Protein AF-A0A2E0R197-F1 (afdb_monomer)

Mean predicted aligned error: 9.54 Å

Foldseek 3Di:
DKAQDPVVQVVVLVVVQVVCCVVPVDRFAWDWDQDPPPNIIHIAGFDQPVPPRDRDGPDPPPPPDD

Nearest PDB structures (foldseek):
  6y41-assembly14_N  TM=4.859E-01  e=5.663E+00  Homo sapiens
  7d63-assembly1_RT  TM=3.943E-01  e=6.482E+00  Saccharomyces cerevisiae S288C
  6gov-assembly1_A  TM=3.319E-01  e=7.421E+00  Escherichia coli O157:H7

Structure (mmCIF, N/CA/C/O backbone):
data_AF-A0A2E0R197-F1
#
_entry.id   AF-A0A2E0R197-F1
#
loop_
_atom_site.group_PDB
_atom_site.id
_atom_site.type_symbol
_atom_site.label_atom_id
_atom_site.label_alt_id
_atom_site.label_comp_id
_atom_site.label_asym_id
_atom_site.label_entity_id
_atom_site.label_seq_id
_atom_site.pdbx_PDB_ins_code
_atom_site.Cartn_x
_atom_site.Cartn_y
_atom_site.Cartn_z
_atom_site.occupancy
_atom_site.B_iso_or_equiv
_atom_site.auth_seq_id
_atom_site.auth_comp_id
_atom_site.auth_asym_id
_atom_site.auth_atom_id
_atom_site.pdbx_PDB_model_num
ATOM 1 N N . MET A 1 1 ? -1.229 -6.400 7.421 1.00 74.50 1 MET A N 1
ATOM 2 C CA . MET A 1 1 ? -0.589 -5.767 8.599 1.00 74.50 1 MET A CA 1
ATOM 3 C C . MET A 1 1 ? -1.373 -4.507 8.933 1.00 74.50 1 MET A C 1
ATOM 5 O O . MET A 1 1 ? -1.668 -3.765 8.002 1.00 74.50 1 MET A O 1
ATOM 9 N N . LYS A 1 2 ? -1.757 -4.309 10.202 1.00 81.75 2 LYS A N 1
ATOM 10 C CA . LYS A 1 2 ? -2.551 -3.153 10.653 1.00 81.75 2 LYS A CA 1
ATOM 11 C C . LYS A 1 2 ? -1.645 -2.136 11.363 1.00 81.75 2 LYS A C 1
ATOM 13 O O . LYS A 1 2 ? -0.768 -2.537 12.122 1.00 81.75 2 LYS A O 1
ATOM 18 N N . PHE A 1 3 ? -1.863 -0.849 11.120 1.00 87.62 3 PHE A N 1
ATOM 19 C CA . PHE A 1 3 ? -1.084 0.279 11.644 1.00 87.62 3 PHE A CA 1
ATOM 20 C C . PHE A 1 3 ? -1.999 1.235 12.407 1.00 87.62 3 PHE A C 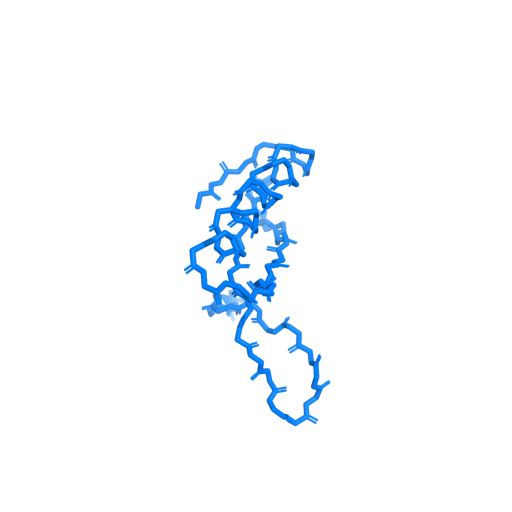1
ATOM 22 O O . PHE A 1 3 ? -3.173 1.363 12.061 1.00 87.62 3 PHE A O 1
ATOM 29 N N . ARG A 1 4 ? -1.487 1.910 13.439 1.00 89.44 4 ARG A N 1
ATOM 30 C CA . ARG A 1 4 ? -2.298 2.826 14.258 1.00 89.44 4 ARG A CA 1
ATOM 31 C C . ARG A 1 4 ? -2.405 4.202 13.621 1.00 89.44 4 ARG A C 1
ATOM 33 O O . ARG A 1 4 ? -3.401 4.888 13.815 1.00 89.44 4 ARG A O 1
ATOM 40 N N . THR A 1 5 ? -1.403 4.593 12.838 1.00 90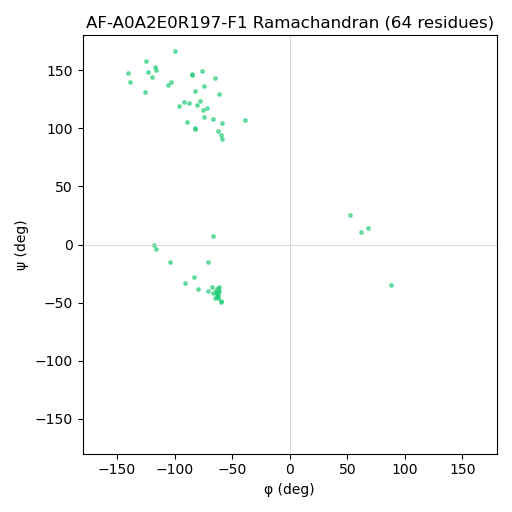.31 5 THR A N 1
ATOM 41 C CA . THR A 1 5 ? -1.404 5.872 12.125 1.00 90.31 5 THR A CA 1
ATOM 42 C C . THR A 1 5 ? -1.188 5.698 10.629 1.00 90.31 5 THR A C 1
ATOM 44 O O . THR A 1 5 ? -0.617 4.713 10.152 1.00 90.31 5 THR A O 1
ATOM 47 N N . HIS A 1 6 ? -1.616 6.708 9.873 1.00 86.69 6 HIS A N 1
ATOM 48 C CA . HIS A 1 6 ? -1.346 6.774 8.443 1.00 86.69 6 HIS A CA 1
ATOM 49 C C . HIS A 1 6 ? 0.161 6.856 8.153 1.00 86.69 6 HIS A C 1
ATOM 51 O O . HIS A 1 6 ? 0.639 6.230 7.213 1.00 86.69 6 HIS A O 1
ATOM 57 N N . GLN A 1 7 ? 0.927 7.576 8.981 1.00 91.00 7 GLN A N 1
ATOM 58 C CA . GLN A 1 7 ? 2.379 7.712 8.825 1.00 91.00 7 GLN A CA 1
ATOM 59 C C . GLN A 1 7 ? 3.106 6.371 8.983 1.00 91.00 7 GLN A C 1
ATOM 61 O O . GLN A 1 7 ? 3.996 6.059 8.193 1.00 91.00 7 GLN A O 1
ATOM 66 N N . GLU A 1 8 ? 2.701 5.549 9.954 1.00 88.81 8 GLU A N 1
ATOM 67 C CA . GLU A 1 8 ? 3.237 4.194 10.127 1.00 88.81 8 GLU A CA 1
ATOM 68 C C . GLU A 1 8 ? 2.937 3.313 8.910 1.00 88.81 8 GLU A C 1
ATOM 70 O O . GLU A 1 8 ? 3.834 2.641 8.393 1.00 88.81 8 GLU A O 1
ATOM 75 N N . ALA A 1 9 ? 1.695 3.356 8.418 1.00 85.56 9 ALA A N 1
ATOM 76 C CA . ALA A 1 9 ? 1.299 2.628 7.217 1.00 85.56 9 ALA A CA 1
ATOM 77 C C . ALA A 1 9 ? 2.090 3.090 5.987 1.00 85.56 9 ALA A C 1
ATOM 79 O O . ALA A 1 9 ? 2.543 2.261 5.201 1.00 85.56 9 ALA A O 1
ATOM 80 N N . HIS A 1 10 ? 2.327 4.395 5.848 1.00 88.19 10 HIS A N 1
ATOM 81 C CA . HIS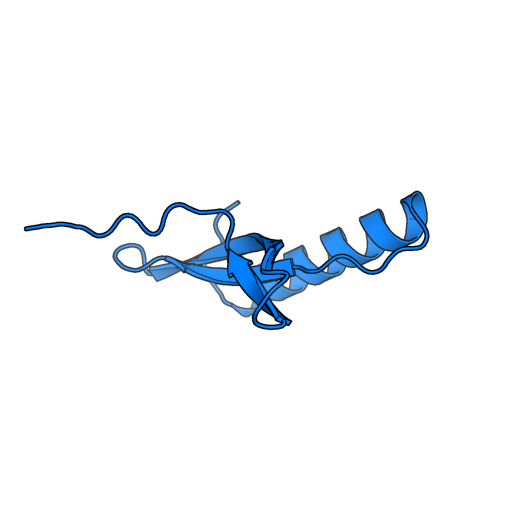 A 1 10 ? 3.116 4.962 4.759 1.00 88.19 10 HIS A CA 1
ATOM 82 C C . HIS A 1 10 ? 4.580 4.521 4.817 1.00 88.19 10 HIS A C 1
ATOM 84 O O . HIS A 1 10 ? 5.127 4.053 3.820 1.00 88.19 10 HIS A 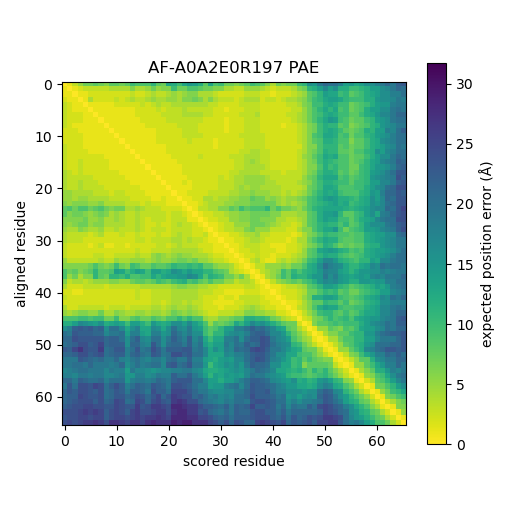O 1
ATOM 90 N N . ALA A 1 11 ? 5.210 4.576 5.991 1.00 90.75 11 ALA A N 1
ATOM 91 C CA . ALA A 1 11 ? 6.582 4.108 6.159 1.00 90.75 11 ALA A CA 1
ATOM 92 C C . ALA A 1 11 ? 6.726 2.606 5.853 1.00 90.75 11 ALA A C 1
ATOM 94 O O . ALA A 1 11 ? 7.741 2.177 5.303 1.00 90.75 11 ALA A O 1
ATOM 95 N N . ALA A 1 12 ? 5.723 1.798 6.205 1.00 89.44 12 ALA A N 1
ATOM 96 C CA . ALA A 1 12 ? 5.700 0.379 5.872 1.00 89.44 12 ALA A CA 1
ATOM 97 C C . ALA A 1 12 ? 5.464 0.132 4.375 1.00 89.44 12 ALA A C 1
ATOM 99 O O . ALA A 1 12 ? 6.118 -0.733 3.791 1.00 89.44 12 ALA A O 1
ATOM 100 N N . MET A 1 13 ? 4.581 0.913 3.746 1.00 88.12 13 MET A N 1
ATOM 101 C CA . MET A 1 13 ? 4.326 0.873 2.307 1.00 88.12 13 MET A CA 1
ATOM 102 C C . MET A 1 13 ? 5.595 1.177 1.511 1.00 88.12 13 MET A C 1
ATOM 104 O O . MET A 1 13 ? 5.949 0.401 0.631 1.00 88.12 13 MET A O 1
ATOM 108 N N . MET A 1 14 ? 6.317 2.245 1.858 1.00 89.94 14 MET A N 1
ATOM 109 C CA . MET A 1 14 ? 7.555 2.622 1.169 1.00 89.94 14 MET A CA 1
ATOM 110 C C . MET A 1 14 ? 8.633 1.543 1.301 1.00 89.94 14 MET A C 1
ATOM 112 O O . MET A 1 14 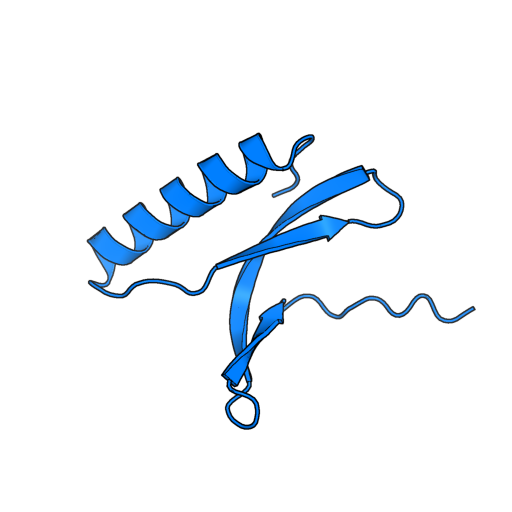? 9.258 1.180 0.310 1.00 89.94 14 MET A O 1
ATOM 116 N N . ARG A 1 15 ? 8.795 0.951 2.493 1.00 90.88 15 ARG A N 1
ATOM 117 C CA . ARG A 1 15 ? 9.728 -0.170 2.704 1.00 90.88 15 ARG A CA 1
ATOM 118 C C . ARG A 1 15 ? 9.361 -1.406 1.883 1.00 90.88 15 ARG A C 1
ATOM 120 O O . ARG A 1 15 ? 10.241 -2.084 1.358 1.00 90.88 15 ARG A O 1
ATOM 127 N N . ALA A 1 16 ? 8.071 -1.722 1.783 1.00 87.44 16 ALA A N 1
ATOM 128 C CA . ALA A 1 16 ? 7.601 -2.820 0.945 1.00 87.44 16 ALA A CA 1
ATOM 129 C C . ALA A 1 16 ? 7.830 -2.526 -0.545 1.00 87.44 16 ALA A C 1
ATOM 131 O O . ALA A 1 16 ? 8.293 -3.408 -1.265 1.00 87.44 16 ALA A O 1
ATOM 132 N N . ALA A 1 17 ? 7.570 -1.287 -0.976 1.00 86.06 17 ALA A N 1
ATOM 133 C CA . ALA A 1 17 ? 7.780 -0.849 -2.348 1.00 86.06 17 ALA A CA 1
ATOM 134 C C . ALA A 1 17 ? 9.252 -0.907 -2.760 1.00 86.06 17 ALA A C 1
ATOM 136 O O . ALA A 1 17 ? 9.570 -1.425 -3.827 1.00 86.06 17 ALA A O 1
ATOM 137 N N . GLU A 1 18 ? 10.150 -0.434 -1.896 1.00 89.31 18 GLU A N 1
ATOM 138 C CA . GLU A 1 18 ? 11.589 -0.470 -2.140 1.00 89.31 18 GLU A CA 1
ATOM 139 C C . GLU A 1 18 ? 12.110 -1.907 -2.264 1.00 89.31 18 GLU A C 1
ATOM 141 O O . GLU A 1 18 ? 12.868 -2.206 -3.187 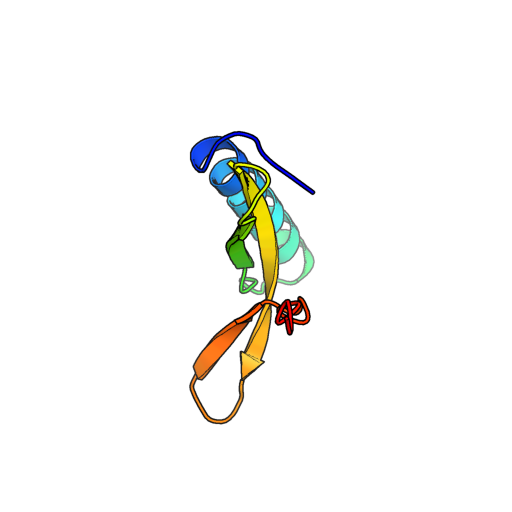1.00 89.31 18 GLU A O 1
ATOM 146 N N . ARG A 1 19 ? 11.684 -2.812 -1.371 1.00 88.50 19 ARG A N 1
ATOM 147 C CA . ARG A 1 19 ? 12.077 -4.228 -1.430 1.00 88.50 19 ARG A CA 1
ATOM 148 C C . ARG A 1 19 ? 11.642 -4.867 -2.746 1.00 88.50 19 ARG A C 1
ATOM 150 O O . ARG A 1 19 ? 12.454 -5.486 -3.423 1.00 88.50 19 ARG A O 1
ATOM 157 N N . GLU A 1 20 ? 10.382 -4.681 -3.127 1.00 85.19 20 GLU A N 1
ATOM 158 C CA . GLU A 1 20 ? 9.840 -5.285 -4.343 1.00 85.19 20 GLU A CA 1
ATOM 159 C C . GLU A 1 20 ? 10.466 -4.696 -5.612 1.00 85.19 20 GLU A C 1
ATOM 161 O O . GLU A 1 20 ? 10.750 -5.441 -6.550 1.00 85.19 20 GLU A O 1
ATOM 166 N N . PHE A 1 21 ? 10.751 -3.390 -5.618 1.00 86.81 21 PHE A N 1
ATOM 167 C CA . PHE A 1 21 ? 11.493 -2.748 -6.699 1.00 86.81 21 PHE A CA 1
ATOM 168 C C . PHE A 1 21 ? 12.918 -3.292 -6.807 1.00 86.81 21 PHE A C 1
ATOM 170 O O . PHE A 1 21 ? 13.386 -3.564 -7.906 1.00 86.81 21 PHE A O 1
ATOM 177 N N . ARG A 1 22 ? 13.606 -3.502 -5.683 1.00 90.94 22 ARG A N 1
ATOM 178 C CA . ARG A 1 22 ? 14.963 -4.061 -5.675 1.00 90.94 22 ARG A CA 1
ATOM 179 C C . ARG A 1 22 ? 15.006 -5.496 -6.203 1.00 90.94 22 ARG A C 1
ATOM 181 O O . ARG A 1 22 ? 15.945 -5.850 -6.904 1.00 90.94 22 ARG A O 1
ATOM 188 N N . GLU A 1 23 ? 14.009 -6.306 -5.863 1.00 91.06 23 GLU A N 1
ATOM 189 C CA . GLU A 1 23 ? 13.946 -7.722 -6.244 1.00 91.06 23 GLU A CA 1
ATOM 190 C C . GLU A 1 23 ? 13.459 -7.929 -7.684 1.00 91.06 23 GLU A C 1
ATOM 192 O O . GLU A 1 23 ? 13.964 -8.803 -8.382 1.00 91.06 23 GLU A O 1
ATOM 197 N N . ASN A 1 24 ? 12.494 -7.126 -8.141 1.00 85.94 24 ASN A N 1
ATOM 198 C CA . ASN A 1 24 ? 11.782 -7.363 -9.402 1.00 85.94 24 ASN A CA 1
ATOM 199 C C . ASN A 1 24 ? 11.973 -6.249 -10.440 1.00 85.94 24 ASN A C 1
ATOM 201 O O . ASN A 1 24 ? 11.382 -6.318 -11.516 1.00 85.94 24 ASN A O 1
ATOM 205 N N . LEU A 1 25 ? 12.731 -5.193 -10.112 1.00 86.50 25 LEU A N 1
ATOM 206 C CA . LEU A 1 25 ? 12.914 -3.982 -10.929 1.00 86.50 25 LEU A CA 1
ATOM 207 C C . LEU A 1 25 ? 11.589 -3.337 -11.373 1.00 86.50 25 LEU A C 1
ATOM 209 O O . LEU A 1 25 ? 11.520 -2.626 -12.375 1.00 86.50 25 LEU A O 1
ATOM 213 N N . ARG A 1 26 ? 10.519 -3.576 -10.609 1.00 79.88 26 ARG A N 1
ATOM 214 C CA . ARG A 1 26 ? 9.166 -3.098 -10.887 1.00 79.88 26 ARG A CA 1
ATOM 215 C C . ARG A 1 26 ? 8.631 -2.346 -9.685 1.00 79.88 26 ARG A C 1
ATOM 217 O O . ARG A 1 26 ? 8.680 -2.841 -8.565 1.00 79.88 26 ARG A O 1
ATOM 224 N N . LEU A 1 27 ? 8.084 -1.158 -9.928 1.00 77.06 27 LEU A N 1
ATOM 225 C CA . LEU A 1 27 ? 7.388 -0.397 -8.896 1.00 77.06 27 LEU A CA 1
ATOM 226 C C . LEU A 1 27 ? 6.053 -1.082 -8.584 1.00 77.06 27 LEU A C 1
ATOM 228 O O . LEU A 1 27 ? 5.205 -1.185 -9.482 1.00 77.06 27 LEU A O 1
ATOM 232 N N . PRO A 1 28 ? 5.836 -1.562 -7.349 1.00 79.75 28 PRO A N 1
ATOM 233 C CA . PRO A 1 28 ? 4.555 -2.140 -7.004 1.00 79.75 28 PRO A CA 1
ATOM 234 C C . PRO A 1 28 ? 3.503 -1.073 -6.779 1.00 79.75 28 PRO A C 1
ATOM 236 O O . PRO A 1 28 ? 3.772 0.025 -6.293 1.00 79.75 28 PRO A O 1
ATOM 239 N N . ARG A 1 29 ? 2.262 -1.438 -7.083 1.00 80.00 29 ARG A N 1
ATOM 240 C CA . ARG A 1 29 ? 1.098 -0.629 -6.744 1.00 80.00 29 ARG A CA 1
ATOM 241 C C . ARG A 1 29 ? 0.632 -1.038 -5.359 1.00 80.00 29 ARG A C 1
ATOM 243 O O . ARG A 1 29 ? 0.069 -2.115 -5.180 1.00 80.00 29 ARG A O 1
ATOM 250 N N . LEU A 1 30 ? 0.910 -0.191 -4.379 1.00 83.12 30 LEU A N 1
ATOM 251 C CA . LEU A 1 30 ? 0.460 -0.354 -3.002 1.00 83.12 30 LEU A CA 1
ATOM 252 C C . LEU A 1 30 ? -0.480 0.798 -2.649 1.00 83.12 30 LEU A C 1
ATOM 254 O O . LEU A 1 30 ? -0.365 1.896 -3.190 1.00 83.12 30 LEU A O 1
ATOM 258 N N . THR A 1 31 ? -1.426 0.556 -1.753 1.00 84.00 31 THR A N 1
ATOM 259 C CA . THR A 1 31 ? -2.343 1.588 -1.260 1.00 84.00 31 THR A CA 1
ATOM 260 C C . THR A 1 31 ? -2.574 1.410 0.230 1.00 84.00 31 THR A C 1
ATOM 262 O O . THR A 1 31 ? -2.544 0.296 0.754 1.00 84.00 31 THR A O 1
ATOM 265 N N . ILE A 1 32 ? -2.779 2.529 0.921 1.00 84.00 32 ILE A N 1
ATOM 266 C CA . ILE A 1 32 ? -3.130 2.551 2.336 1.00 84.00 32 ILE A CA 1
ATOM 267 C C . ILE A 1 32 ? -4.644 2.678 2.440 1.00 84.00 32 ILE A C 1
ATOM 269 O O . ILE A 1 32 ? -5.219 3.674 2.009 1.00 84.00 32 ILE A O 1
ATOM 273 N N . VAL A 1 33 ? -5.279 1.690 3.055 1.00 84.88 33 VAL A N 1
ATOM 274 C CA . VAL A 1 33 ? -6.714 1.685 3.340 1.00 84.88 33 VAL A CA 1
ATOM 275 C C . VAL A 1 33 ? -6.918 1.946 4.827 1.00 84.88 33 VAL A C 1
ATOM 277 O O . VAL A 1 33 ? -6.191 1.405 5.661 1.00 84.88 33 VAL A O 1
ATOM 280 N N . LYS A 1 34 ? -7.893 2.790 5.174 1.00 81.12 34 LYS A N 1
ATOM 281 C CA . LYS A 1 34 ? -8.335 2.973 6.560 1.00 81.12 34 LYS A CA 1
ATOM 282 C C . LYS A 1 34 ? -9.409 1.932 6.870 1.00 81.12 34 LYS A C 1
ATOM 284 O O . LYS A 1 34 ? -10.444 1.911 6.211 1.00 81.12 34 LYS A O 1
ATOM 289 N N . ASN A 1 35 ? -9.175 1.104 7.880 1.00 81.38 35 ASN A N 1
ATOM 290 C CA . ASN A 1 35 ? -10.147 0.132 8.363 1.00 81.38 35 ASN A CA 1
ATOM 291 C C . ASN A 1 35 ? -11.236 0.876 9.142 1.00 81.38 35 ASN A C 1
ATOM 293 O O . ASN A 1 35 ? -10.985 1.422 10.225 1.00 81.38 35 ASN A O 1
ATOM 297 N N . GLN A 1 36 ? -12.436 0.936 8.566 1.00 74.75 36 GLN A N 1
ATOM 298 C CA . GLN A 1 36 ? -13.607 1.468 9.258 1.00 74.75 36 GLN A CA 1
ATOM 299 C C . GLN A 1 36 ? -13.943 0.560 10.454 1.00 74.75 36 GLN A C 1
ATOM 301 O O . GLN A 1 36 ? -13.703 -0.642 10.412 1.00 74.75 36 GLN A O 1
ATOM 306 N N . GLY A 1 37 ? -14.395 1.146 11.563 1.00 71.12 37 GLY A N 1
ATOM 307 C CA . GLY A 1 37 ? -14.691 0.423 12.808 1.00 71.12 37 GLY A CA 1
ATOM 308 C C . GLY A 1 37 ? -13.511 0.261 13.777 1.00 71.12 37 GLY A C 1
ATOM 309 O O . GLY A 1 37 ? -13.709 0.371 14.979 1.00 71.12 37 GLY A O 1
ATOM 310 N N . GLU A 1 38 ? -12.275 0.093 13.293 1.00 73.25 38 GLU A N 1
ATOM 311 C CA . GLU A 1 38 ? -11.104 -0.117 14.174 1.00 73.25 38 GLU A CA 1
ATOM 312 C C . GLU A 1 38 ? -10.194 1.111 14.325 1.00 73.25 38 GLU A C 1
ATOM 314 O O . GLU A 1 38 ? -9.321 1.139 15.191 1.00 73.25 38 GLU A O 1
ATOM 319 N N . GLY A 1 39 ? -10.334 2.114 13.451 1.00 80.12 39 GLY A N 1
ATOM 320 C CA . GLY A 1 39 ? -9.450 3.286 13.443 1.00 80.12 39 GLY A CA 1
ATOM 321 C C . GLY A 1 39 ? -8.006 2.976 13.025 1.00 80.12 39 GLY A C 1
ATOM 322 O O . GLY A 1 39 ? -7.122 3.806 13.220 1.00 80.12 39 GLY A O 1
ATOM 323 N N . THR A 1 40 ? -7.760 1.800 12.444 1.00 86.75 40 THR A N 1
ATOM 324 C CA . THR A 1 40 ? -6.439 1.356 11.985 1.00 86.75 40 THR A CA 1
ATOM 325 C C . THR A 1 40 ? -6.269 1.545 10.476 1.00 86.75 40 THR A C 1
ATOM 327 O O . THR A 1 40 ? -7.228 1.780 9.743 1.00 86.75 40 THR A O 1
ATOM 330 N N . PHE A 1 41 ? -5.036 1.442 9.990 1.00 83.19 41 PHE A N 1
ATOM 331 C CA . PHE A 1 41 ? -4.677 1.518 8.574 1.00 83.19 41 PHE A CA 1
ATOM 332 C C . PHE A 1 41 ? -4.061 0.200 8.114 1.00 83.19 41 PHE A C 1
ATOM 334 O O . PHE A 1 41 ? -3.468 -0.528 8.903 1.00 83.19 41 PHE A O 1
ATOM 341 N N . SER A 1 42 ? -4.174 -0.141 6.839 1.00 83.62 42 SER A N 1
ATOM 342 C CA . SER A 1 42 ? -3.579 -1.346 6.262 1.00 83.62 42 SER A CA 1
ATOM 343 C C . SER A 1 42 ? -2.979 -1.038 4.903 1.00 83.62 42 SER A C 1
ATOM 345 O O . SER A 1 42 ? -3.551 -0.281 4.127 1.00 83.62 42 SER A O 1
ATOM 347 N N . VAL A 1 43 ? -1.812 -1.617 4.629 1.00 83.69 43 VAL A N 1
ATOM 348 C CA . VAL A 1 43 ? -1.188 -1.553 3.305 1.00 83.69 43 VAL A CA 1
ATOM 349 C C . VAL A 1 43 ? -1.644 -2.771 2.526 1.00 83.69 43 VAL A C 1
ATOM 351 O O . VAL A 1 43 ? -1.439 -3.903 2.970 1.00 83.69 43 VAL A O 1
ATOM 354 N N . VAL A 1 44 ? -2.259 -2.529 1.378 1.00 81.31 44 VAL A N 1
ATOM 355 C CA . VAL A 1 44 ? -2.759 -3.564 0.477 1.00 81.31 44 VAL A CA 1
ATOM 356 C C . VAL A 1 44 ? -2.061 -3.430 -0.867 1.00 81.31 44 VAL A C 1
ATOM 358 O O . VAL A 1 44 ? -1.747 -2.321 -1.310 1.00 81.31 44 VAL A O 1
ATOM 361 N N . ARG A 1 45 ? -1.784 -4.566 -1.506 1.00 75.38 45 ARG A N 1
ATOM 362 C CA . ARG A 1 45 ? -1.345 -4.573 -2.900 1.00 75.38 45 ARG A CA 1
ATOM 363 C C . ARG A 1 45 ? -2.566 -4.266 -3.763 1.00 75.38 45 ARG A C 1
ATOM 365 O O . ARG A 1 45 ? -3.650 -4.748 -3.473 1.00 75.38 45 ARG A O 1
ATOM 372 N N . GLY A 1 46 ? -2.417 -3.408 -4.755 1.00 67.75 46 GLY A N 1
ATOM 373 C CA . GLY A 1 46 ? -3.448 -3.201 -5.759 1.00 67.75 46 GLY A CA 1
ATOM 374 C C . GLY A 1 46 ? -3.350 -4.271 -6.830 1.00 67.75 46 GLY A C 1
ATOM 375 O O . GLY A 1 46 ? -2.254 -4.481 -7.355 1.00 67.75 46 GLY A O 1
ATOM 376 N N . GLU A 1 47 ? -4.462 -4.896 -7.202 1.00 63.09 47 GLU A N 1
ATOM 377 C CA . GLU A 1 47 ? -4.564 -5.475 -8.541 1.00 63.09 47 GLU A CA 1
ATOM 378 C C . GLU A 1 47 ? -5.022 -4.381 -9.507 1.00 63.09 47 GLU A C 1
ATOM 380 O O . GLU A 1 47 ? -5.694 -3.421 -9.126 1.00 63.09 47 GLU A O 1
ATOM 385 N N . THR A 1 48 ? -4.541 -4.453 -10.746 1.00 49.62 48 THR A N 1
ATOM 386 C CA . THR A 1 48 ? -4.925 -3.471 -11.763 1.00 49.62 48 THR A CA 1
ATOM 387 C C . THR A 1 48 ? -6.332 -3.829 -12.193 1.00 49.62 48 THR A C 1
ATOM 389 O O . THR A 1 48 ? -6.497 -4.900 -12.761 1.00 49.62 48 THR A O 1
ATOM 392 N N . ASP A 1 49 ? -7.309 -2.961 -11.939 1.00 49.91 49 ASP A N 1
ATOM 393 C CA . ASP A 1 49 ? -8.562 -3.003 -12.685 1.00 49.91 49 ASP A CA 1
ATOM 394 C C . ASP A 1 49 ? -8.209 -2.620 -14.136 1.00 49.91 49 ASP A C 1
ATOM 396 O O . ASP A 1 49 ? -7.787 -1.479 -14.377 1.00 49.91 49 ASP A O 1
ATOM 400 N N . PRO A 1 50 ? -8.222 -3.573 -15.088 1.00 45.91 50 PRO A N 1
ATOM 401 C CA . PRO A 1 50 ? -7.733 -3.323 -16.438 1.00 45.91 50 PRO A CA 1
ATOM 402 C C . PRO A 1 50 ? -8.659 -2.391 -17.231 1.00 45.91 50 PRO A C 1
ATOM 404 O O . PRO A 1 50 ? -8.222 -1.855 -18.246 1.00 45.91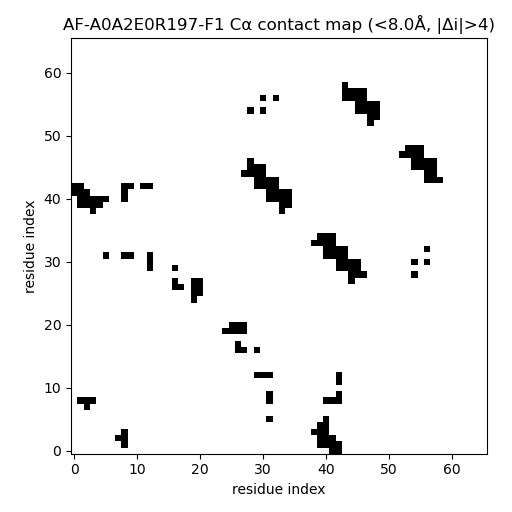 50 PRO A O 1
ATOM 407 N N . GLU A 1 51 ? -9.894 -2.163 -16.774 1.00 43.31 51 GLU A N 1
ATOM 408 C CA . GLU A 1 51 ? -10.869 -1.302 -17.448 1.00 43.31 51 GLU A CA 1
ATOM 409 C C . GLU A 1 51 ? -10.802 0.150 -16.965 1.00 43.31 51 GLU A C 1
ATOM 411 O O . GLU A 1 51 ? -10.985 1.066 -17.763 1.00 43.31 51 GLU A O 1
ATOM 416 N N . ASN A 1 52 ? -10.486 0.386 -15.687 1.00 46.31 52 ASN A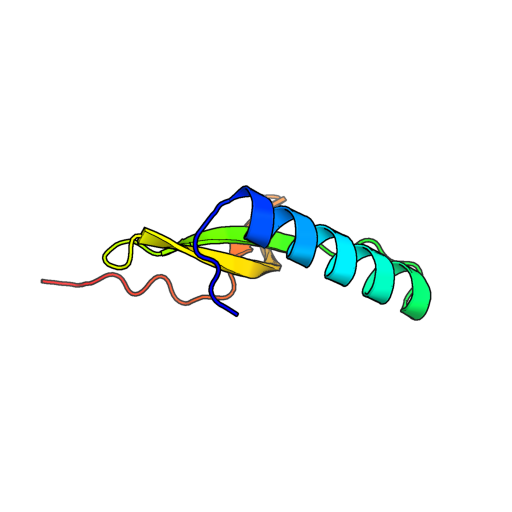 N 1
ATOM 417 C CA . ASN A 1 52 ? -10.606 1.725 -15.097 1.00 46.31 52 ASN A CA 1
ATOM 418 C C . ASN A 1 52 ? -9.286 2.354 -14.633 1.00 46.31 52 ASN A C 1
ATOM 420 O O . ASN A 1 52 ? -9.281 3.490 -14.158 1.00 46.31 52 ASN A O 1
ATOM 424 N N . GLY A 1 53 ? -8.156 1.641 -14.718 1.00 43.12 53 GLY A N 1
ATOM 425 C CA . GLY A 1 53 ? -6.855 2.155 -14.263 1.00 43.12 53 GLY A CA 1
ATOM 426 C C . GLY A 1 53 ? -6.798 2.465 -12.759 1.00 43.12 53 GLY A C 1
ATOM 427 O O . GLY A 1 53 ? -5.833 3.070 -12.287 1.00 43.12 53 GLY A O 1
ATOM 428 N N . MET A 1 54 ? -7.817 2.047 -12.005 1.00 46.75 54 MET A N 1
ATOM 429 C CA . MET A 1 54 ? -7.928 2.237 -10.566 1.00 46.75 54 MET A CA 1
ATOM 430 C C . MET A 1 54 ? -7.190 1.127 -9.819 1.00 46.75 54 MET A C 1
ATOM 432 O O . MET A 1 54 ? -7.151 -0.030 -10.243 1.00 46.75 54 MET A O 1
ATOM 436 N N . ILE A 1 55 ? -6.610 1.489 -8.675 1.00 52.44 55 ILE A N 1
ATOM 437 C CA . ILE A 1 55 ? -6.084 0.519 -7.718 1.00 52.44 55 ILE A CA 1
ATOM 438 C C . ILE A 1 55 ? -7.266 0.028 -6.882 1.00 52.44 55 ILE A C 1
ATOM 440 O O . ILE A 1 55 ? -7.689 0.704 -5.944 1.00 52.44 55 ILE A O 1
ATOM 444 N N . ALA A 1 56 ? -7.799 -1.142 -7.228 1.00 50.03 56 ALA A N 1
ATOM 445 C CA . ALA A 1 56 ? -8.753 -1.828 -6.375 1.00 50.03 56 ALA A CA 1
ATOM 446 C C . ALA A 1 56 ? -7.972 -2.519 -5.240 1.00 50.03 56 ALA A C 1
ATOM 448 O O . ALA A 1 56 ? -7.046 -3.294 -5.514 1.00 50.03 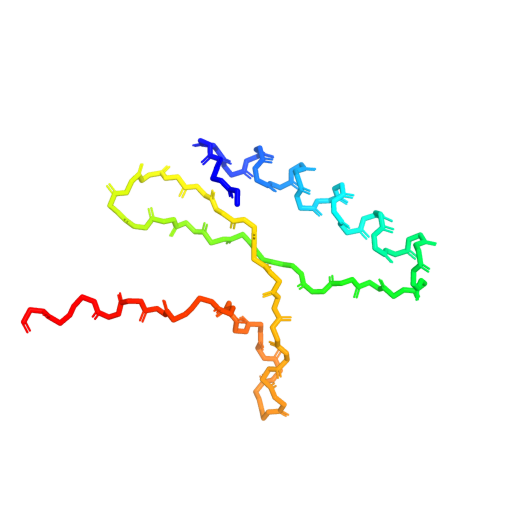56 ALA A O 1
ATOM 449 N N . PRO A 1 57 ? -8.273 -2.237 -3.961 1.00 51.91 57 PRO A N 1
ATOM 450 C CA . PRO A 1 57 ? -7.709 -3.018 -2.871 1.00 51.91 57 PRO A CA 1
ATOM 451 C C . PRO A 1 57 ? -8.176 -4.476 -3.026 1.00 51.91 57 PRO A C 1
ATOM 453 O O . PRO A 1 57 ? -9.374 -4.707 -3.140 1.00 51.91 57 PRO A O 1
ATOM 456 N N . VAL A 1 58 ? -7.273 -5.471 -2.981 1.00 49.78 58 VAL A N 1
ATOM 457 C CA . VAL A 1 58 ? -7.648 -6.914 -3.076 1.00 49.78 58 VAL A CA 1
ATOM 458 C C . VAL A 1 58 ? -8.467 -7.403 -1.870 1.00 49.78 58 VAL A C 1
ATOM 460 O O . VAL A 1 58 ? -8.716 -8.592 -1.696 1.00 49.78 58 VAL A O 1
ATOM 463 N N . THR A 1 59 ? -8.873 -6.503 -0.980 1.00 42.28 59 THR A N 1
ATOM 464 C CA . THR A 1 59 ? -9.808 -6.850 0.075 1.00 42.28 59 THR A CA 1
ATOM 465 C C . THR A 1 59 ? -11.182 -6.823 -0.556 1.00 42.28 59 THR A C 1
ATOM 467 O O . THR A 1 59 ? -11.614 -5.760 -1.003 1.00 42.28 59 THR A O 1
ATOM 470 N N . THR A 1 60 ? -11.889 -7.952 -0.541 1.00 40.03 60 THR A N 1
ATOM 471 C CA . THR A 1 60 ? -13.349 -7.939 -0.485 1.00 40.03 60 THR A CA 1
ATOM 472 C C . THR A 1 60 ? -13.713 -6.810 0.467 1.00 40.03 60 THR A C 1
ATOM 474 O O . THR A 1 60 ? -13.425 -6.903 1.662 1.00 40.03 60 THR A O 1
ATOM 477 N N . ILE A 1 61 ? -14.220 -5.690 -0.059 1.00 42.28 61 ILE A N 1
ATOM 478 C CA . ILE A 1 61 ? -14.901 -4.716 0.778 1.00 42.28 61 ILE A CA 1
ATOM 479 C C . ILE A 1 61 ? -16.012 -5.569 1.360 1.00 42.28 61 ILE A C 1
ATOM 481 O O . ILE A 1 61 ? -16.902 -6.000 0.628 1.00 42.28 61 ILE A O 1
ATOM 485 N N . GLY A 1 62 ? -15.865 -5.952 2.629 1.00 34.53 62 GLY A N 1
ATOM 486 C CA . GLY A 1 62 ? -16.963 -6.478 3.405 1.00 34.53 62 GLY A CA 1
ATOM 487 C C . GLY A 1 62 ? -17.986 -5.365 3.383 1.00 34.53 62 GLY A C 1
ATOM 488 O O . GLY A 1 62 ? -17.891 -4.415 4.152 1.00 34.53 62 GLY A O 1
ATOM 489 N N . ILE A 1 63 ? -18.870 -5.419 2.393 1.00 36.88 63 ILE A N 1
ATOM 490 C CA . ILE A 1 63 ? -20.136 -4.731 2.442 1.00 36.88 63 ILE A CA 1
ATOM 491 C C . ILE A 1 63 ? -20.788 -5.403 3.640 1.00 36.88 63 ILE A C 1
ATOM 493 O O . ILE A 1 63 ? -21.249 -6.540 3.532 1.00 36.88 63 ILE A O 1
ATOM 497 N N . ASP A 1 64 ? -20.692 -4.753 4.795 1.00 36.78 64 ASP A N 1
ATOM 498 C CA . ASP A 1 64 ? -21.552 -5.037 5.928 1.00 36.78 64 ASP A CA 1
ATOM 499 C C . ASP A 1 64 ? -22.963 -4.771 5.394 1.00 36.78 64 ASP A C 1
ATOM 501 O O . ASP A 1 64 ? -23.380 -3.629 5.195 1.00 36.78 64 ASP A O 1
ATOM 505 N N . ARG A 1 65 ? -23.607 -5.841 4.927 1.00 34.66 65 ARG A N 1
ATOM 506 C CA . ARG A 1 65 ? -25.024 -5.829 4.608 1.00 34.66 65 ARG A CA 1
ATOM 507 C C . ARG A 1 65 ? -25.722 -6.053 5.935 1.00 34.66 65 ARG A C 1
ATOM 509 O O . ARG A 1 65 ? -25.756 -7.186 6.410 1.00 34.66 65 ARG A O 1
ATOM 516 N N . GLU A 1 66 ? -26.210 -4.960 6.511 1.00 39.12 66 GLU A N 1
ATOM 517 C CA . GLU A 1 66 ? -27.408 -5.007 7.353 1.00 39.12 66 GLU A CA 1
ATOM 518 C C . GLU A 1 66 ? -28.557 -5.712 6.612 1.00 39.12 66 GLU A C 1
ATOM 520 O O . GLU A 1 66 ? -28.656 -5.561 5.365 1.00 39.12 66 GLU A O 1
#

Radius of gyration: 13.21 Å; Cα contacts (8 Å, |Δi|>4): 93; chains: 1; bounding box: 42×16×32 Å

Sequence (66 aa):
MKFRTHQEAHAAMMRAAEREFRENLRLPRLTIVKNQGEGTFSVVRGETDPENGMIAPVTTIGIDRE

pLDDT: mean 72.21, std 18.98, range [34.53, 91.06]

Solvent-accessible surface area (backbone atoms only — not comparable to full-atom values): 4031 Å² total; per-residue (Å²): 110,81,24,79,40,68,66,57,29,48,58,51,44,52,54,52,34,52,52,45,24,72,76,64,77,40,85,64,57,68,46,79,45,72,45,80,96,72,70,28,21,29,59,36,58,37,50,79,41,87,87,72,80,42,73,45,59,78,58,78,74,78,73,81,74,127

Secondary structure (DSSP, 8-state):
-EESSHHHHHHHHHHHHHHHHHHHSS---EEEEEETTTTEEEEEEEEE-TTT--EEESS-------